Protein AF-A0AAV8WQ37-F1 (afdb_monomer)

Secondary structure (DSSP, 8-state):
---SSTTSS--TTSS-HHHHHHHHHHHHHHHHTTHHHHHHHHHHHHHHHHHHHHHHTTTTEEEEEEETTEEEEEESSHHHHHHHHHHHHHTT-------

Organism: NCBI:txid1586634

Mean predicted aligned error: 5.84 Å

Foldseek 3Di:
DDDPDPPPPDDPCNDPPVVVVVVVVVVVCCVVVVVVVVLQVVQVVVLVVLVVVCVVPVQFWADWDDGRVPIDIDGPDPVSVVVVQVVCVVVVHHDDDDD

Structure (mmCIF, N/CA/C/O backbone):
data_AF-A0AAV8WQ37-F1
#
_entry.id   AF-A0AAV8WQ37-F1
#
loop_
_atom_site.group_PDB
_atom_site.id
_atom_site.type_symbol
_atom_site.label_atom_id
_atom_site.label_alt_id
_atom_site.label_comp_id
_atom_site.label_asym_id
_atom_site.label_entity_id
_atom_site.label_seq_id
_atom_site.pdbx_PDB_ins_code
_atom_site.Cartn_x
_atom_site.Cartn_y
_atom_site.Cartn_z
_atom_site.occupancy
_atom_site.B_iso_or_equiv
_atom_site.auth_seq_id
_atom_site.auth_comp_id
_atom_site.auth_asym_id
_atom_site.auth_atom_id
_atom_site.pdbx_PDB_model_num
ATOM 1 N N . MET A 1 1 ? 29.287 9.525 -0.171 1.00 53.94 1 MET A N 1
ATOM 2 C CA . MET A 1 1 ? 30.099 8.501 0.527 1.00 53.94 1 MET A CA 1
ATOM 3 C C . MET A 1 1 ? 30.657 7.525 -0.499 1.00 53.94 1 MET A C 1
ATOM 5 O O . MET A 1 1 ? 29.919 6.672 -0.968 1.00 53.94 1 MET A O 1
ATOM 9 N N . LYS A 1 2 ? 31.925 7.672 -0.898 1.00 58.44 2 LYS A N 1
ATOM 10 C CA . LYS A 1 2 ? 32.619 6.680 -1.736 1.00 58.44 2 LYS A CA 1
ATOM 11 C C . LYS A 1 2 ? 33.404 5.771 -0.787 1.00 58.44 2 LYS A C 1
ATOM 13 O O . LYS A 1 2 ? 34.164 6.278 0.033 1.00 58.44 2 LYS A O 1
ATOM 18 N N . SER A 1 3 ? 33.150 4.463 -0.822 1.00 64.25 3 SER A N 1
ATOM 19 C CA . SER A 1 3 ? 33.893 3.486 -0.013 1.00 64.25 3 SER A CA 1
ATOM 20 C C . SER A 1 3 ? 35.382 3.561 -0.357 1.00 64.25 3 SER A C 1
ATOM 22 O O . SER A 1 3 ? 35.725 3.515 -1.535 1.00 64.25 3 SER A O 1
ATOM 24 N N . GLN A 1 4 ? 36.254 3.671 0.651 1.00 78.81 4 GLN A N 1
ATOM 25 C CA . GLN A 1 4 ? 37.714 3.680 0.466 1.00 78.81 4 GLN A CA 1
ATOM 26 C C . GLN A 1 4 ? 38.271 2.299 0.084 1.00 78.81 4 GLN A C 1
ATOM 28 O O . GLN A 1 4 ? 39.362 2.207 -0.467 1.00 78.81 4 GLN A O 1
ATOM 33 N N . GLN A 1 5 ? 37.518 1.229 0.350 1.00 79.94 5 GLN A N 1
ATOM 34 C CA . GLN A 1 5 ? 37.891 -0.136 -0.010 1.00 79.94 5 GLN A CA 1
ATOM 35 C C . GLN A 1 5 ? 37.135 -0.576 -1.274 1.00 79.94 5 GLN A C 1
ATOM 37 O O . GLN A 1 5 ? 35.897 -0.458 -1.299 1.00 79.94 5 GLN A O 1
ATOM 42 N N . PRO A 1 6 ? 37.841 -1.074 -2.310 1.00 77.62 6 PRO A N 1
ATOM 43 C CA . PRO A 1 6 ? 37.211 -1.614 -3.509 1.00 77.62 6 PRO A CA 1
ATOM 44 C C . PRO A 1 6 ? 36.387 -2.867 -3.165 1.00 77.62 6 PRO A C 1
ATOM 46 O O . PRO A 1 6 ? 36.673 -3.556 -2.190 1.00 77.62 6 PRO A O 1
ATOM 49 N N . TYR A 1 7 ? 35.337 -3.139 -3.945 1.00 77.69 7 TYR A N 1
ATOM 50 C CA . TYR A 1 7 ? 34.460 -4.320 -3.809 1.00 77.69 7 TYR A CA 1
ATOM 51 C C . TYR A 1 7 ? 33.658 -4.461 -2.502 1.00 77.69 7 TYR A C 1
ATOM 53 O O . TYR A 1 7 ? 33.046 -5.498 -2.269 1.00 77.69 7 TYR A O 1
ATOM 61 N N . ARG A 1 8 ? 33.565 -3.416 -1.668 1.00 81.56 8 ARG A N 1
ATOM 62 C CA . ARG A 1 8 ? 32.764 -3.462 -0.426 1.00 81.56 8 ARG A CA 1
ATOM 63 C C . ARG A 1 8 ? 31.261 -3.680 -0.657 1.00 81.56 8 ARG A C 1
ATOM 65 O O . ARG A 1 8 ? 30.570 -4.179 0.222 1.00 81.56 8 ARG A O 1
ATOM 72 N N . ILE A 1 9 ? 30.757 -3.285 -1.824 1.00 78.94 9 ILE A N 1
ATOM 73 C CA . ILE A 1 9 ? 29.379 -3.531 -2.260 1.00 78.94 9 ILE A CA 1
ATOM 74 C C . ILE A 1 9 ? 29.474 -4.322 -3.564 1.00 78.94 9 ILE A C 1
ATOM 76 O O . ILE A 1 9 ? 29.563 -3.742 -4.643 1.00 78.94 9 ILE A O 1
ATOM 80 N N . PHE A 1 10 ? 29.532 -5.645 -3.450 1.00 81.88 10 PHE A N 1
ATOM 81 C CA . PHE A 1 10 ? 29.628 -6.569 -4.576 1.00 81.88 10 PHE A CA 1
ATOM 82 C C . PHE A 1 10 ? 28.763 -7.799 -4.290 1.00 81.88 10 PHE A C 1
ATOM 84 O O . PHE A 1 10 ? 28.716 -8.281 -3.159 1.00 81.88 10 PHE A O 1
ATOM 91 N N . ASN A 1 11 ? 28.062 -8.301 -5.302 1.00 84.75 11 ASN A N 1
ATOM 92 C CA . ASN A 1 11 ? 27.369 -9.586 -5.252 1.00 84.75 11 ASN A CA 1
ATOM 93 C C . ASN A 1 11 ? 27.495 -10.277 -6.617 1.00 84.75 11 ASN A C 1
ATOM 95 O O . ASN A 1 11 ? 27.806 -9.618 -7.603 1.00 84.75 11 ASN A O 1
ATOM 99 N N . THR A 1 12 ? 27.243 -11.586 -6.674 1.00 84.38 12 THR A N 1
ATOM 100 C CA . THR A 1 12 ? 27.418 -12.421 -7.879 1.00 84.38 12 THR A CA 1
ATOM 101 C C . THR A 1 12 ? 26.677 -11.905 -9.111 1.00 84.38 12 THR A C 1
ATOM 103 O O . THR A 1 12 ? 27.148 -12.088 -10.226 1.00 84.38 12 THR A O 1
ATOM 106 N N . TRP A 1 13 ? 25.519 -11.276 -8.920 1.00 81.12 13 TRP A N 1
ATOM 107 C CA . TRP A 1 13 ? 24.618 -10.925 -10.015 1.00 81.12 13 TRP A CA 1
ATOM 108 C C . TRP A 1 13 ? 24.799 -9.492 -10.504 1.00 81.12 13 TRP A C 1
ATOM 110 O O . TRP A 1 13 ? 24.383 -9.198 -11.614 1.00 81.12 13 TRP A O 1
ATOM 120 N N . LEU A 1 14 ? 25.374 -8.603 -9.683 1.00 82.50 14 LEU A N 1
ATOM 121 C CA . LEU A 1 14 ? 25.564 -7.172 -9.966 1.00 82.50 14 LEU A CA 1
ATOM 122 C C . LEU A 1 14 ? 24.342 -6.475 -10.599 1.00 82.50 14 LEU A C 1
ATOM 124 O O . LEU A 1 14 ? 24.483 -5.505 -11.336 1.00 82.50 14 LEU A O 1
ATOM 128 N N . GLY A 1 15 ? 23.138 -6.947 -10.270 1.00 81.44 15 GLY A N 1
ATOM 129 C CA . GLY A 1 15 ? 21.927 -6.603 -11.009 1.00 81.44 15 GLY A CA 1
ATOM 130 C C . GLY A 1 15 ? 21.641 -7.637 -12.095 1.00 81.44 15 GLY A C 1
ATOM 131 O O . GLY A 1 15 ? 22.213 -7.615 -13.176 1.00 81.44 15 GLY A O 1
ATOM 132 N N . ASP A 1 16 ? 20.710 -8.534 -11.785 1.00 89.56 16 ASP A N 1
ATOM 133 C CA . ASP A 1 16 ? 20.183 -9.523 -12.723 1.00 89.56 16 ASP A CA 1
ATOM 134 C C . ASP A 1 16 ? 19.595 -8.821 -13.968 1.00 89.56 16 ASP A C 1
ATOM 136 O O . ASP A 1 16 ? 18.629 -8.058 -13.818 1.00 89.56 16 ASP A O 1
ATOM 140 N N . PRO A 1 17 ? 20.131 -9.074 -15.182 1.00 89.69 17 PRO A N 1
ATOM 141 C CA . PRO A 1 17 ? 19.680 -8.413 -16.404 1.00 89.69 17 PRO A CA 1
ATOM 142 C C . PRO A 1 17 ? 18.173 -8.541 -16.638 1.00 89.69 17 PRO A C 1
ATOM 144 O O . PRO A 1 17 ? 17.527 -7.566 -17.019 1.00 89.69 17 PRO A O 1
ATOM 147 N N . GLY A 1 18 ? 17.579 -9.703 -16.342 1.00 93.06 18 GLY A N 1
ATOM 148 C CA . GLY A 1 18 ? 16.146 -9.928 -16.546 1.00 93.06 18 GLY A CA 1
ATOM 149 C C . GLY A 1 18 ? 15.280 -9.035 -15.655 1.00 93.06 18 GLY A C 1
ATOM 150 O O . GLY A 1 18 ? 14.263 -8.497 -16.097 1.00 93.06 18 GLY A O 1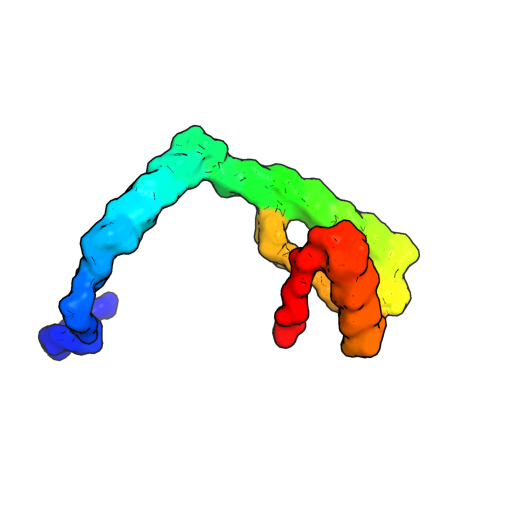
ATOM 151 N N . LYS A 1 19 ? 15.710 -8.802 -14.409 1.00 93.31 19 LYS A N 1
ATOM 152 C CA . LYS A 1 19 ? 15.012 -7.896 -13.480 1.00 93.31 19 LYS A CA 1
ATOM 153 C C . LYS A 1 19 ? 15.158 -6.436 -13.884 1.00 93.31 19 LYS A C 1
ATOM 155 O O . LYS A 1 19 ? 14.238 -5.660 -13.646 1.00 93.31 19 LYS A O 1
ATOM 160 N N . ILE A 1 20 ? 16.284 -6.069 -14.493 1.00 94.38 20 ILE A N 1
ATOM 161 C CA . ILE A 1 20 ? 16.509 -4.711 -14.998 1.00 94.38 20 ILE A CA 1
ATOM 162 C C . ILE A 1 20 ? 15.544 -4.414 -16.150 1.00 94.38 20 ILE A C 1
ATOM 164 O O . ILE A 1 20 ? 14.856 -3.397 -16.095 1.00 94.38 20 ILE A O 1
ATOM 168 N N . PHE A 1 21 ? 15.401 -5.326 -17.118 1.00 95.94 21 PHE A N 1
ATOM 169 C CA . PHE A 1 21 ? 14.420 -5.173 -18.202 1.00 95.94 21 PHE A CA 1
ATOM 170 C C . PHE A 1 21 ? 12.981 -5.066 -17.680 1.00 95.94 21 PHE A C 1
ATOM 172 O O . PHE A 1 21 ? 12.215 -4.211 -18.125 1.00 95.94 21 PHE A O 1
ATOM 179 N N . LEU A 1 22 ? 12.610 -5.895 -16.698 1.00 97.19 22 LEU A N 1
ATOM 180 C CA . LEU A 1 22 ? 11.283 -5.821 -16.080 1.00 97.19 22 LEU A CA 1
ATOM 181 C C . LEU A 1 22 ? 11.056 -4.479 -15.367 1.00 97.19 22 LEU A C 1
ATOM 183 O O . LEU A 1 22 ? 9.978 -3.896 -15.478 1.00 97.19 22 LEU A O 1
ATOM 187 N N . LEU A 1 23 ? 12.063 -3.985 -14.642 1.00 97.00 23 LEU A N 1
ATOM 188 C CA . LEU A 1 23 ? 11.998 -2.698 -13.955 1.00 97.00 23 LEU A CA 1
ATOM 189 C C . LEU A 1 23 ? 11.863 -1.537 -14.947 1.00 97.00 23 LEU A C 1
ATOM 191 O O . LEU A 1 23 ? 11.082 -0.622 -14.699 1.00 97.00 23 LEU A O 1
ATOM 195 N N . GLU A 1 24 ? 12.586 -1.576 -16.065 1.00 97.19 24 GLU A N 1
ATOM 196 C CA . GLU A 1 24 ? 12.481 -0.570 -17.122 1.00 97.19 24 GLU A CA 1
ATOM 197 C C . GLU A 1 24 ? 11.062 -0.521 -17.702 1.00 97.19 24 GLU A C 1
ATOM 199 O O . GLU A 1 24 ? 10.435 0.541 -17.710 1.00 97.19 24 GLU A O 1
ATOM 204 N N . ALA A 1 25 ? 10.509 -1.677 -18.083 1.00 97.81 25 ALA A N 1
ATOM 205 C CA . ALA A 1 25 ? 9.136 -1.773 -18.574 1.00 97.81 25 ALA A CA 1
ATOM 206 C C . ALA A 1 25 ? 8.118 -1.262 -17.538 1.00 97.81 25 ALA A C 1
ATOM 208 O O . ALA A 1 25 ? 7.212 -0.496 -17.873 1.00 97.81 25 ALA A O 1
ATOM 209 N N . PHE A 1 26 ? 8.296 -1.623 -16.264 1.00 97.94 26 PHE A N 1
ATOM 210 C CA . PHE A 1 26 ? 7.465 -1.129 -15.167 1.00 97.94 26 PHE A CA 1
ATOM 211 C C . PHE A 1 26 ? 7.526 0.400 -15.031 1.00 97.94 26 PHE A C 1
ATOM 213 O O . PHE A 1 26 ? 6.486 1.046 -14.905 1.00 97.94 26 PHE A O 1
ATOM 220 N N . ILE A 1 27 ? 8.725 0.993 -15.073 1.00 98.12 27 ILE A N 1
ATOM 221 C CA . ILE A 1 27 ? 8.912 2.447 -14.962 1.00 98.12 27 ILE A CA 1
ATOM 222 C C . ILE A 1 27 ? 8.255 3.176 -16.140 1.00 98.12 27 ILE A C 1
ATOM 224 O O . ILE A 1 27 ? 7.648 4.230 -15.926 1.00 98.12 27 ILE A O 1
ATOM 228 N N . ASN A 1 28 ? 8.347 2.629 -17.356 1.00 98.31 28 ASN A N 1
ATOM 229 C CA . ASN A 1 28 ? 7.717 3.212 -18.542 1.00 98.31 28 ASN A CA 1
ATOM 230 C C . ASN A 1 28 ? 6.195 3.259 -18.377 1.00 98.31 28 ASN A C 1
ATOM 232 O O . ASN A 1 28 ? 5.606 4.340 -18.433 1.00 98.31 28 ASN A O 1
ATOM 236 N N . VAL A 1 29 ? 5.577 2.129 -18.019 1.00 98.31 29 VAL A N 1
ATOM 237 C CA . VAL A 1 29 ? 4.130 2.049 -17.757 1.00 98.31 29 VAL A CA 1
ATOM 238 C C . VAL A 1 29 ? 3.707 2.988 -16.623 1.00 98.31 29 VAL A C 1
ATOM 240 O O . VAL A 1 29 ? 2.707 3.696 -16.744 1.00 98.31 29 VAL A O 1
ATOM 243 N N . LEU A 1 30 ? 4.479 3.040 -15.531 1.00 98.19 30 LEU A N 1
ATOM 244 C CA . LEU A 1 30 ? 4.197 3.908 -14.385 1.00 98.19 30 LE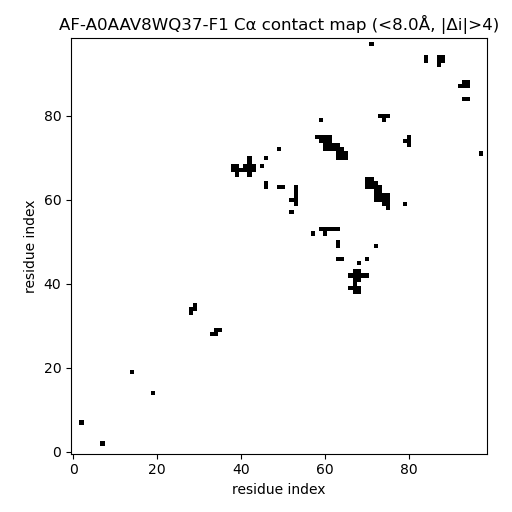U A CA 1
ATOM 245 C C . LEU A 1 30 ? 4.099 5.382 -14.791 1.00 98.19 30 LEU A C 1
ATOM 247 O O . LEU A 1 30 ? 3.202 6.086 -14.315 1.00 98.19 30 LEU A O 1
ATOM 251 N N . LYS A 1 31 ? 5.008 5.842 -15.658 1.00 97.75 31 LYS A N 1
ATOM 252 C CA . LYS A 1 31 ? 5.055 7.227 -16.143 1.00 97.75 31 LYS A CA 1
ATOM 253 C C . LYS A 1 31 ? 3.978 7.503 -17.188 1.00 97.75 31 LYS A C 1
ATOM 255 O O . LYS A 1 31 ? 3.237 8.471 -17.035 1.00 97.75 31 LYS A O 1
ATOM 260 N N . GLU A 1 32 ? 3.870 6.658 -18.211 1.00 98.31 32 GLU A N 1
ATOM 261 C CA . GLU A 1 32 ? 2.924 6.826 -19.323 1.00 98.31 32 GLU A CA 1
ATOM 262 C C . GLU A 1 32 ? 1.473 6.842 -18.840 1.00 98.31 32 GLU A C 1
ATOM 264 O O . GLU A 1 32 ? 0.694 7.716 -19.219 1.00 98.31 32 GLU A O 1
ATOM 269 N N . GLN A 1 33 ? 1.123 5.923 -17.937 1.00 98.06 33 GLN A N 1
ATOM 270 C CA . GLN A 1 33 ? -0.230 5.816 -17.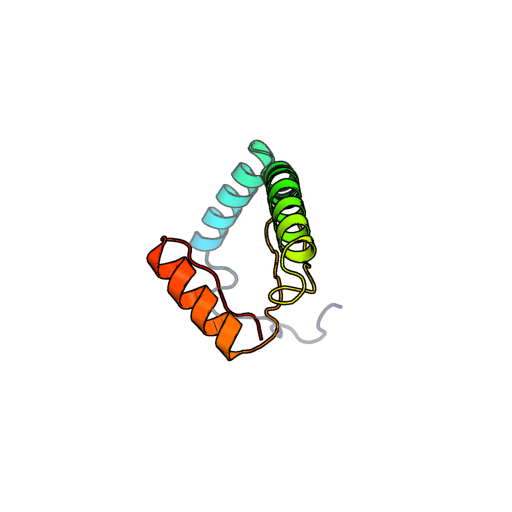390 1.00 98.06 33 GLN A CA 1
ATOM 271 C C . GLN A 1 33 ? -0.456 6.696 -16.154 1.00 98.06 33 GLN A C 1
ATOM 273 O O . GLN A 1 33 ? -1.536 6.655 -15.565 1.00 98.06 33 GLN A O 1
ATOM 278 N N . LYS A 1 34 ? 0.543 7.490 -15.740 1.00 97.25 34 LYS A N 1
ATOM 279 C CA . LYS A 1 34 ? 0.479 8.365 -14.557 1.00 97.25 34 LYS A CA 1
ATOM 280 C C . LYS A 1 34 ? -0.040 7.635 -13.313 1.00 97.25 34 LYS A C 1
ATOM 282 O O . LYS A 1 34 ? -0.901 8.133 -12.585 1.00 97.25 34 LYS A O 1
ATOM 287 N N . LEU A 1 35 ? 0.484 6.436 -13.050 1.00 98.00 35 LEU A N 1
ATOM 288 C CA . LEU A 1 35 ? -0.065 5.552 -12.015 1.00 98.00 35 LEU A CA 1
ATOM 289 C C . LEU A 1 35 ? 0.011 6.156 -10.605 1.00 98.00 35 LEU A C 1
ATOM 291 O O . LEU A 1 35 ? -0.840 5.858 -9.771 1.00 98.00 35 LEU A O 1
ATOM 295 N N . LEU A 1 36 ? 0.972 7.047 -10.336 1.00 97.00 36 LEU A N 1
ATOM 296 C CA . LEU A 1 36 ? 1.042 7.763 -9.057 1.00 97.00 36 LEU A CA 1
ATOM 297 C C . LEU A 1 36 ? -0.150 8.709 -8.844 1.00 97.00 36 LEU A C 1
ATOM 299 O O . LEU A 1 36 ? -0.689 8.762 -7.739 1.00 97.00 36 LEU A O 1
ATOM 303 N N . ASP A 1 37 ? -0.617 9.393 -9.891 1.00 97.62 37 ASP A N 1
ATOM 304 C CA . ASP A 1 37 ? -1.817 10.236 -9.808 1.00 97.62 37 ASP A CA 1
ATOM 305 C C . ASP A 1 37 ? -3.049 9.380 -9.518 1.00 97.62 37 ASP A C 1
ATOM 307 O O . ASP A 1 37 ? -3.903 9.755 -8.712 1.00 97.62 37 ASP A O 1
ATOM 311 N N . GLN A 1 38 ? -3.123 8.201 -10.140 1.00 97.56 38 GLN A N 1
ATOM 312 C CA . GLN A 1 38 ? -4.203 7.257 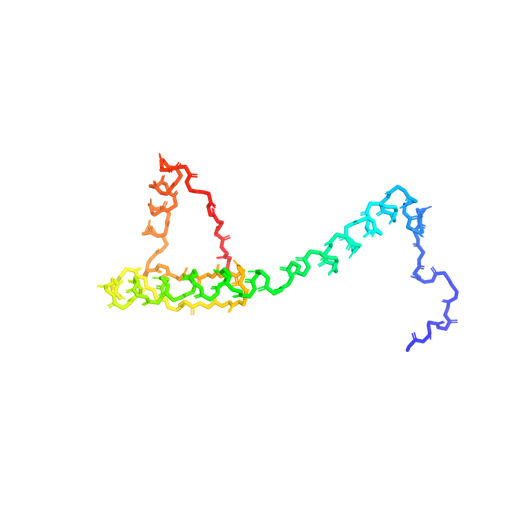-9.894 1.00 97.56 38 GLN A CA 1
ATOM 313 C C . GLN A 1 38 ? -4.184 6.741 -8.452 1.00 97.56 38 GLN A C 1
ATOM 315 O O . GLN A 1 38 ? -5.227 6.749 -7.801 1.00 97.56 38 GLN A O 1
ATOM 320 N N . VAL A 1 39 ? -3.011 6.371 -7.927 1.00 97.75 39 VAL A N 1
ATOM 321 C CA . VAL A 1 39 ? -2.828 5.955 -6.526 1.00 97.75 39 VAL A CA 1
ATOM 322 C C . VAL A 1 39 ? -3.274 7.050 -5.559 1.00 97.75 39 VAL A C 1
ATOM 324 O O . VAL A 1 39 ? -3.929 6.746 -4.561 1.00 97.75 39 VAL A O 1
ATOM 327 N N . ASN A 1 40 ? -2.968 8.316 -5.851 1.00 97.12 40 ASN A N 1
ATOM 328 C CA . ASN A 1 40 ? -3.409 9.440 -5.028 1.00 97.12 40 ASN A CA 1
ATOM 329 C C . ASN A 1 40 ? -4.937 9.585 -5.049 1.00 97.12 40 ASN A C 1
ATOM 331 O O . ASN A 1 40 ? -5.555 9.624 -3.987 1.00 97.12 40 ASN A O 1
ATOM 335 N N . LYS A 1 41 ? -5.557 9.565 -6.235 1.00 97.50 41 LYS A N 1
ATOM 336 C CA . LYS A 1 41 ? -7.017 9.685 -6.394 1.00 97.50 41 LYS A CA 1
ATOM 337 C C . LYS A 1 41 ? -7.781 8.536 -5.732 1.00 97.50 41 LYS A C 1
ATOM 339 O O . LYS A 1 41 ? -8.757 8.764 -5.018 1.00 97.50 41 LYS A O 1
ATOM 344 N N . SER A 1 42 ? -7.368 7.290 -5.966 1.00 97.62 42 SER A N 1
ATOM 345 C CA . SER A 1 42 ? -8.016 6.124 -5.351 1.00 97.62 42 SER A CA 1
ATOM 346 C C . SER A 1 42 ? -7.744 6.057 -3.850 1.00 97.62 42 SER A C 1
ATOM 348 O O . SER A 1 42 ? -8.631 5.703 -3.077 1.00 97.62 42 SER A O 1
ATOM 350 N N . GLY A 1 43 ? -6.528 6.423 -3.439 1.00 97.75 43 GLY A N 1
ATOM 351 C CA . GLY A 1 43 ? -6.119 6.484 -2.044 1.00 97.75 43 GLY A CA 1
ATOM 352 C C . GLY A 1 4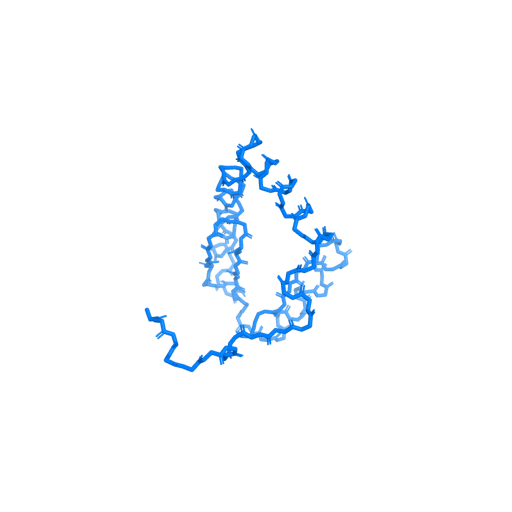3 ? -6.934 7.485 -1.237 1.00 97.75 43 GLY A C 1
ATOM 353 O O . GLY A 1 43 ? -7.383 7.160 -0.145 1.00 97.75 43 GLY A O 1
ATOM 354 N N . GLU A 1 44 ? -7.196 8.669 -1.790 1.00 97.81 44 GLU A N 1
ATOM 355 C CA . GLU A 1 44 ? -8.047 9.680 -1.159 1.00 97.81 44 GLU A CA 1
ATOM 356 C C . GLU A 1 44 ? -9.471 9.162 -0.931 1.00 97.81 44 GLU A C 1
ATOM 358 O O . GLU A 1 44 ? -9.979 9.241 0.186 1.00 97.81 44 GLU A O 1
ATOM 363 N N . LYS A 1 45 ? -10.091 8.545 -1.948 1.00 97.81 45 LYS A N 1
ATOM 364 C CA . LYS A 1 45 ? -11.424 7.934 -1.804 1.00 97.81 45 LYS A CA 1
ATOM 365 C C . LYS A 1 45 ? -11.448 6.856 -0.723 1.00 97.81 45 LYS A C 1
ATOM 367 O O . LYS A 1 45 ? -12.342 6.856 0.121 1.00 97.81 45 LYS A O 1
ATOM 372 N N . LEU A 1 46 ? -10.461 5.958 -0.732 1.00 97.12 46 LEU A N 1
ATOM 373 C CA . LEU A 1 46 ? -10.356 4.892 0.262 1.00 97.12 46 LEU A CA 1
ATOM 374 C C . LEU A 1 46 ? -10.162 5.464 1.672 1.00 97.12 46 LEU A C 1
ATOM 376 O O . LEU A 1 46 ? -10.840 5.042 2.604 1.00 97.12 46 LEU A O 1
ATOM 380 N N . LYS A 1 47 ? -9.280 6.457 1.825 1.00 97.31 47 LYS A N 1
ATOM 381 C CA . LYS A 1 47 ? -8.990 7.098 3.111 1.00 97.31 47 LYS A CA 1
ATOM 382 C C . LYS A 1 47 ? -10.207 7.826 3.673 1.00 97.31 47 LYS A C 1
ATOM 384 O O . LYS A 1 47 ? -10.493 7.682 4.856 1.00 97.31 47 LYS A O 1
ATOM 389 N N . SER A 1 48 ? -10.946 8.549 2.836 1.00 97.50 48 SER A N 1
ATOM 390 C CA . SER A 1 48 ? -12.192 9.211 3.236 1.00 97.50 48 SER A CA 1
ATOM 391 C C . SER A 1 48 ? -13.253 8.206 3.684 1.00 97.50 48 SER A C 1
ATOM 393 O O . SER A 1 48 ? -13.914 8.431 4.694 1.00 97.50 48 SER A O 1
ATOM 395 N N . GLY A 1 49 ? -13.370 7.066 2.994 1.00 97.25 49 GLY A N 1
ATOM 396 C CA . GLY A 1 49 ? -14.250 5.974 3.414 1.00 97.25 49 GLY A CA 1
ATOM 397 C C . GLY A 1 49 ? -13.851 5.376 4.767 1.00 97.25 49 GLY A C 1
ATOM 398 O O . GLY A 1 49 ? -14.703 5.192 5.631 1.00 97.25 49 GLY A O 1
ATOM 399 N N . LEU A 1 50 ? -12.554 5.140 4.992 1.00 96.38 50 LEU A N 1
ATOM 400 C CA . LEU A 1 50 ? -12.051 4.659 6.284 1.00 96.38 50 LEU A CA 1
ATOM 401 C C . LEU A 1 50 ? -12.302 5.666 7.414 1.00 96.38 50 LEU A C 1
ATOM 403 O O . LEU A 1 50 ? -12.721 5.258 8.491 1.00 96.38 50 LEU A O 1
ATOM 407 N N . PHE A 1 51 ? -12.133 6.968 7.167 1.00 97.19 51 PHE A N 1
ATOM 408 C CA . PHE A 1 51 ? -12.471 7.998 8.155 1.00 97.19 51 PHE A CA 1
ATOM 409 C C . PHE A 1 51 ? -13.967 8.058 8.469 1.00 97.19 51 PHE A C 1
ATOM 411 O O . PHE A 1 51 ? -14.336 8.282 9.621 1.00 97.19 51 PHE A O 1
ATOM 418 N N . ALA A 1 52 ? -14.834 7.856 7.475 1.00 97.50 52 ALA A N 1
ATOM 419 C CA . ALA A 1 52 ? -16.273 7.777 7.710 1.00 97.50 52 ALA A CA 1
ATOM 420 C C . ALA A 1 52 ? -16.619 6.581 8.614 1.00 97.50 52 ALA A C 1
ATOM 422 O O . ALA A 1 52 ? -17.336 6.754 9.597 1.00 97.50 52 ALA A O 1
ATOM 423 N N . LEU A 1 53 ? -16.031 5.409 8.343 1.00 95.69 53 LEU A N 1
ATOM 424 C CA . LEU A 1 53 ? -16.197 4.212 9.175 1.00 95.69 53 LEU A CA 1
ATOM 425 C C . LEU A 1 53 ? -15.636 4.398 10.588 1.00 95.69 53 LEU A C 1
ATOM 427 O O . LEU A 1 53 ? -16.267 3.980 11.551 1.00 95.69 53 LEU A O 1
ATOM 431 N N . GLU A 1 54 ? -14.478 5.041 10.730 1.00 95.50 54 GLU A N 1
ATOM 432 C CA . GLU A 1 54 ? -13.902 5.378 12.036 1.00 95.50 54 GLU A CA 1
ATOM 433 C C . GLU A 1 54 ? -14.811 6.326 12.828 1.00 95.50 54 GLU A C 1
ATOM 435 O O . GLU A 1 54 ? -14.979 6.159 14.032 1.00 95.50 54 GLU A O 1
ATOM 440 N N . LYS A 1 55 ? -15.439 7.304 12.166 1.00 95.88 55 LYS A N 1
ATOM 441 C CA . LYS A 1 55 ? -16.370 8.232 12.818 1.00 95.88 55 LYS A CA 1
ATOM 442 C C . LYS A 1 55 ? -17.660 7.538 13.262 1.00 95.88 55 LYS A C 1
ATOM 444 O O . LYS A 1 55 ? -18.164 7.838 14.341 1.00 95.88 55 LYS A O 1
ATOM 449 N N . GLU A 1 56 ? -18.196 6.650 12.430 1.00 97.25 56 GLU A N 1
ATOM 450 C CA . GLU A 1 56 ? -19.437 5.916 12.701 1.00 97.25 56 GLU A CA 1
ATOM 451 C C . GLU A 1 56 ? -19.242 4.822 13.764 1.00 97.25 56 GLU A C 1
ATOM 453 O O . GLU A 1 56 ? -20.078 4.664 14.649 1.00 97.25 56 GLU A O 1
ATOM 458 N N . TYR A 1 57 ? -18.105 4.122 13.726 1.00 95.69 57 TYR A N 1
ATOM 459 C CA . TYR A 1 57 ? -17.779 2.985 14.591 1.00 95.69 57 TYR A CA 1
ATOM 460 C C . TYR A 1 57 ? -16.511 3.240 15.418 1.00 95.69 57 TYR A C 1
ATOM 462 O O . TYR A 1 57 ? -15.609 2.400 15.474 1.00 95.69 57 TYR A O 1
ATOM 470 N N . SER A 1 58 ? -16.437 4.395 16.082 1.00 93.19 58 SER A N 1
ATOM 471 C CA . SER A 1 58 ? -15.255 4.840 16.847 1.00 93.19 58 SER A CA 1
ATOM 472 C C . SER A 1 58 ? -14.889 3.937 18.032 1.00 93.19 58 SER A C 1
ATOM 474 O O . SER A 1 58 ? -13.750 3.917 18.498 1.00 93.19 58 SER A O 1
ATOM 476 N N . ASN A 1 59 ? -15.849 3.145 18.507 1.00 94.25 59 ASN A N 1
ATOM 477 C CA . ASN A 1 59 ? -15.663 2.104 19.513 1.00 94.25 59 ASN A CA 1
ATOM 478 C C . ASN A 1 59 ? -15.000 0.828 18.960 1.00 94.25 59 ASN A C 1
ATOM 480 O O . ASN A 1 59 ? -14.464 0.041 19.738 1.00 94.25 59 ASN A O 1
ATOM 484 N N . LEU A 1 60 ? -15.047 0.603 17.644 1.00 94.88 60 LEU A N 1
ATOM 485 C CA . LEU A 1 60 ? -14.492 -0.579 16.982 1.00 94.88 60 LEU A CA 1
ATOM 486 C C . LEU A 1 60 ? -13.192 -0.267 16.245 1.00 94.88 60 LEU A C 1
ATOM 488 O O . LEU A 1 60 ? -12.257 -1.068 16.306 1.00 94.88 60 LEU A O 1
ATOM 492 N N . LEU A 1 61 ? -13.134 0.874 15.557 1.00 95.12 61 LEU A N 1
ATOM 493 C CA . LEU A 1 61 ? -12.028 1.290 14.700 1.00 95.12 61 LEU A CA 1
ATOM 494 C C . LEU A 1 61 ? -11.496 2.662 15.115 1.00 95.12 61 LEU A C 1
ATOM 496 O O . LEU A 1 61 ? -12.262 3.545 15.484 1.00 95.12 61 LEU A O 1
ATOM 500 N N . ASN A 1 62 ? -10.180 2.848 15.029 1.00 94.25 62 ASN A N 1
ATOM 501 C CA . ASN A 1 62 ? -9.531 4.137 15.262 1.00 94.25 62 ASN A CA 1
ATOM 502 C C . ASN A 1 62 ? -8.196 4.267 14.508 1.00 94.25 62 ASN A C 1
ATOM 504 O O . ASN A 1 62 ? -7.647 3.292 13.991 1.00 94.25 62 ASN A O 1
ATOM 508 N N . SER A 1 63 ? -7.625 5.471 14.515 1.00 94.56 63 SER A N 1
ATOM 509 C CA . SER A 1 63 ? -6.268 5.766 14.042 1.00 94.56 63 SER A CA 1
ATOM 510 C C . SER A 1 63 ? -6.040 5.452 12.557 1.00 94.56 63 SER A C 1
ATOM 512 O O . SER A 1 63 ? -5.017 4.850 12.191 1.00 94.56 63 SER A O 1
ATOM 514 N N . THR A 1 64 ? -6.967 5.867 11.685 1.00 95.50 64 THR A N 1
ATOM 515 C CA . THR A 1 64 ? -6.787 5.745 10.230 1.00 95.50 64 THR A CA 1
ATOM 516 C C . THR A 1 64 ? -5.568 6.546 9.766 1.00 95.50 64 THR A C 1
ATOM 518 O O . THR A 1 64 ? -5.478 7.764 9.942 1.00 95.50 64 THR A O 1
ATOM 521 N N . ARG A 1 65 ? -4.602 5.869 9.136 1.00 95.06 65 ARG A N 1
ATOM 522 C CA . ARG A 1 65 ? -3.322 6.461 8.712 1.00 95.06 65 ARG A CA 1
ATOM 523 C C . ARG A 1 65 ? -2.812 5.874 7.401 1.00 95.06 65 ARG A C 1
ATOM 525 O O . ARG A 1 65 ? -3.268 4.829 6.952 1.00 95.06 65 ARG A O 1
ATOM 532 N N . GLY A 1 66 ? -1.827 6.548 6.810 1.00 94.75 66 GLY A N 1
ATOM 533 C CA . GLY A 1 66 ? -1.147 6.112 5.589 1.00 94.75 66 GLY A CA 1
ATOM 534 C C . GLY A 1 66 ? -1.207 7.132 4.450 1.00 94.75 66 GLY A C 1
ATOM 535 O O . GLY A 1 66 ? -1.696 8.260 4.623 1.00 94.75 66 GLY A O 1
ATOM 536 N N . ARG A 1 67 ? -0.659 6.737 3.295 1.00 95.00 67 ARG A N 1
ATO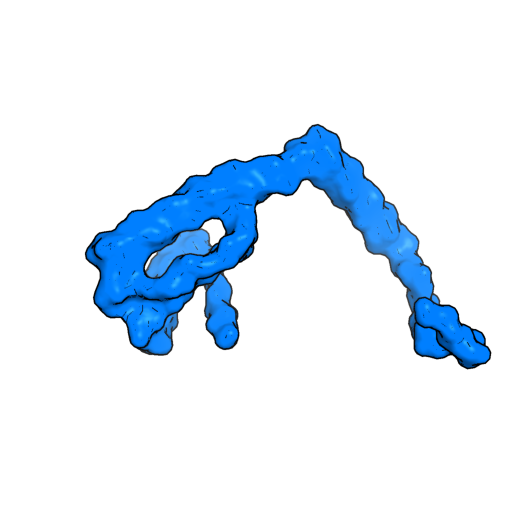M 537 C CA . ARG A 1 67 ? -0.488 7.578 2.098 1.00 95.00 67 ARG A CA 1
ATOM 538 C C . ARG A 1 67 ? -0.843 6.800 0.834 1.00 95.00 67 ARG A C 1
ATOM 540 O O . ARG A 1 67 ? -0.483 5.631 0.705 1.00 95.00 67 ARG A O 1
ATOM 547 N N . GLY A 1 68 ? -1.510 7.467 -0.108 1.00 95.62 68 GLY A N 1
ATOM 548 C CA . GLY A 1 68 ? -2.020 6.818 -1.314 1.00 95.62 68 GLY A CA 1
ATOM 549 C C . GLY A 1 68 ? -2.931 5.647 -0.949 1.00 95.62 68 GLY A C 1
ATOM 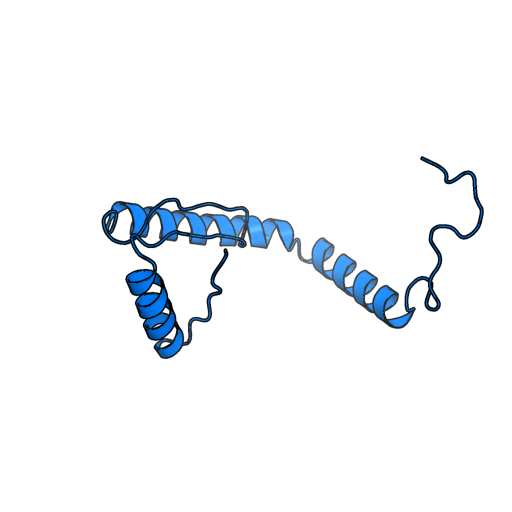550 O O . GLY A 1 68 ? -3.780 5.765 -0.069 1.00 95.62 68 GLY A O 1
ATOM 551 N N . THR A 1 69 ? -2.724 4.504 -1.593 1.00 95.88 69 THR A N 1
ATOM 552 C CA . THR A 1 69 ? -3.459 3.260 -1.317 1.00 95.88 69 THR A CA 1
ATOM 553 C C . THR A 1 69 ? -2.871 2.439 -0.169 1.00 95.88 69 THR A C 1
ATOM 555 O O . THR A 1 69 ? -3.478 1.456 0.250 1.00 95.88 69 THR A O 1
ATOM 558 N N . PHE A 1 70 ? -1.713 2.828 0.371 1.00 96.00 70 PHE A N 1
ATOM 559 C CA . PHE A 1 70 ? -1.094 2.153 1.507 1.00 96.00 70 PHE A CA 1
ATOM 560 C C . PHE A 1 70 ? -1.639 2.739 2.812 1.00 96.00 70 PHE A C 1
ATOM 562 O O . PHE A 1 70 ? -1.077 3.682 3.382 1.00 96.00 70 PHE A O 1
ATOM 569 N N . LEU A 1 71 ? -2.787 2.211 3.240 1.00 95.94 71 LEU A N 1
ATOM 570 C CA . LEU A 1 71 ? -3.553 2.687 4.389 1.00 95.94 71 LEU A CA 1
ATOM 571 C C . LEU A 1 71 ? -3.717 1.596 5.448 1.00 95.94 71 LEU A C 1
ATOM 573 O O . LEU A 1 71 ? -3.729 0.405 5.142 1.00 95.94 71 LEU A O 1
ATOM 577 N N . ALA A 1 72 ? -3.869 2.026 6.697 1.00 95.56 72 ALA A N 1
ATOM 578 C CA . ALA A 1 72 ? -4.088 1.164 7.849 1.00 95.56 72 ALA A CA 1
ATOM 579 C C . ALA A 1 72 ? -5.078 1.807 8.826 1.00 95.56 72 ALA A C 1
ATOM 581 O O . ALA A 1 72 ? -5.125 3.031 8.958 1.00 95.56 72 ALA A O 1
ATOM 582 N N . VAL A 1 73 ? -5.818 0.965 9.544 1.00 95.12 73 VAL A N 1
ATOM 583 C CA . VAL A 1 73 ? -6.719 1.336 10.640 1.00 95.12 73 VAL A CA 1
ATOM 584 C C . VAL A 1 73 ? -6.493 0.364 11.796 1.00 95.12 73 VAL A C 1
ATOM 586 O O . VAL A 1 73 ? -6.163 -0.804 11.573 1.00 95.12 73 VAL A O 1
ATOM 589 N N . ASN A 1 74 ? -6.625 0.841 13.027 1.00 94.75 74 ASN A N 1
ATOM 590 C CA . ASN A 1 74 ? -6.541 0.000 14.211 1.00 94.75 74 ASN A CA 1
ATOM 591 C C . ASN A 1 74 ? -7.941 -0.472 14.602 1.00 94.75 74 ASN A C 1
ATOM 593 O O . ASN A 1 74 ? -8.898 0.293 14.524 1.00 94.75 74 ASN A O 1
ATOM 597 N N . ALA A 1 75 ? -8.046 -1.711 15.075 1.00 94.62 75 ALA A N 1
ATOM 598 C CA . ALA A 1 75 ? -9.219 -2.155 15.815 1.00 94.62 75 ALA A CA 1
ATOM 599 C C . ALA A 1 75 ? -9.006 -1.914 17.315 1.00 94.62 75 ALA A C 1
ATOM 601 O O . ALA A 1 75 ? -7.866 -1.921 17.786 1.00 94.62 75 ALA A O 1
ATOM 602 N N . ALA A 1 76 ? -10.089 -1.759 18.073 1.00 94.25 76 ALA A N 1
ATOM 603 C CA . ALA A 1 76 ? -10.031 -1.533 19.517 1.00 94.25 76 ALA A CA 1
ATOM 604 C C . ALA A 1 76 ? -9.319 -2.662 20.290 1.00 94.25 76 ALA A C 1
ATOM 606 O O . ALA A 1 76 ? -8.678 -2.406 21.306 1.00 94.25 76 ALA A O 1
ATOM 607 N N . THR A 1 77 ? -9.400 -3.908 19.808 1.00 94.50 77 THR A N 1
ATOM 608 C CA . THR A 1 77 ? -8.719 -5.065 20.409 1.00 94.50 77 THR A CA 1
ATOM 609 C C . THR A 1 77 ? -8.122 -5.988 19.347 1.00 94.50 77 THR A C 1
ATOM 611 O O . THR A 1 77 ? -8.545 -6.005 18.188 1.00 94.50 77 THR A O 1
ATOM 614 N N . SER A 1 78 ? -7.143 -6.803 19.748 1.00 93.38 78 SER A N 1
ATOM 615 C CA . SER A 1 78 ? -6.561 -7.850 18.898 1.00 93.38 78 SER A CA 1
ATOM 616 C C . SER A 1 78 ? -7.593 -8.896 18.472 1.00 93.38 78 SER A C 1
ATOM 618 O O . SER A 1 78 ? -7.603 -9.282 17.307 1.00 93.38 78 SER A O 1
ATOM 620 N N . ALA A 1 79 ? -8.483 -9.302 19.381 1.00 95.38 79 ALA A N 1
ATOM 621 C CA . ALA A 1 79 ? -9.554 -10.253 19.091 1.00 95.38 79 ALA A CA 1
ATOM 622 C C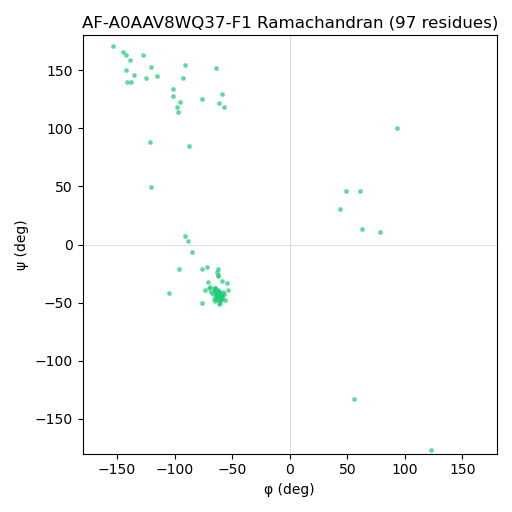 . ALA A 1 79 ? -10.536 -9.702 18.045 1.00 95.38 79 ALA A C 1
ATOM 624 O O . ALA A 1 79 ? -10.868 -10.400 17.090 1.00 95.38 79 ALA A O 1
ATOM 625 N N . LEU A 1 80 ? -10.934 -8.430 18.175 1.00 94.75 80 LEU A N 1
ATOM 626 C CA . LEU A 1 80 ? -11.796 -7.764 17.196 1.00 94.75 80 LEU A CA 1
ATOM 627 C C . LEU A 1 80 ? -11.119 -7.660 15.826 1.00 94.75 80 LEU A C 1
ATOM 629 O O . LEU A 1 80 ? -11.749 -7.932 14.810 1.00 94.75 80 LEU A O 1
ATOM 633 N N . ARG A 1 81 ? -9.830 -7.299 15.785 1.00 94.81 81 ARG A N 1
ATOM 634 C CA . ARG A 1 81 ? -9.056 -7.293 14.535 1.00 94.81 81 ARG A CA 1
ATOM 635 C C . ARG A 1 81 ? -9.095 -8.666 13.866 1.00 94.81 81 ARG A C 1
ATOM 637 O O . ARG A 1 81 ? -9.325 -8.739 12.664 1.00 94.81 81 ARG A O 1
ATOM 644 N N . ASP A 1 82 ? -8.845 -9.733 14.618 1.00 94.56 82 ASP A N 1
ATOM 645 C CA . ASP A 1 82 ? -8.748 -11.082 14.058 1.00 94.56 82 ASP A CA 1
ATOM 646 C C . ASP A 1 82 ? -10.120 -11.594 13.568 1.00 94.56 82 ASP A C 1
ATOM 648 O O . ASP A 1 82 ? -10.197 -12.190 12.492 1.00 94.56 82 ASP A O 1
ATOM 652 N N . ASP A 1 83 ? -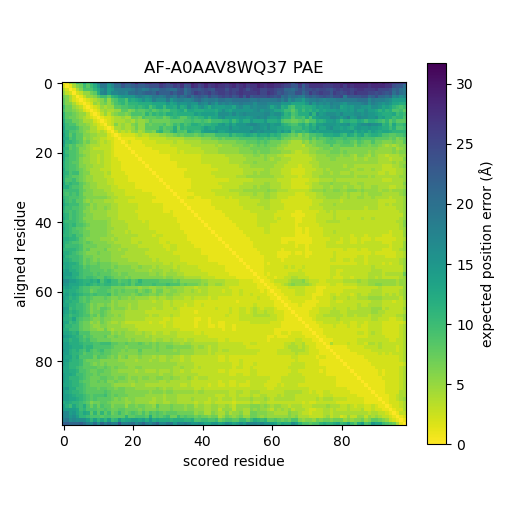11.212 -11.265 14.271 1.00 95.19 83 ASP A N 1
ATOM 653 C CA . ASP A 1 83 ? -12.588 -11.508 13.805 1.00 95.19 83 ASP A CA 1
ATOM 654 C C . ASP A 1 83 ? -12.910 -10.719 12.522 1.00 95.19 83 ASP A C 1
ATOM 656 O O . ASP A 1 83 ? -13.401 -11.293 11.545 1.00 95.19 83 ASP A O 1
ATOM 660 N N . LEU A 1 84 ? -12.554 -9.429 12.464 1.00 94.06 84 LEU A N 1
ATOM 661 C CA . LEU A 1 84 ? -12.717 -8.600 11.265 1.00 94.06 84 LEU A CA 1
ATOM 662 C C . LEU A 1 84 ? -11.957 -9.181 10.068 1.00 94.06 84 LEU A C 1
ATOM 664 O O . LEU A 1 84 ? -12.525 -9.283 8.983 1.00 94.06 84 LEU A O 1
ATOM 668 N N . LEU A 1 85 ? -10.704 -9.608 10.253 1.00 94.25 85 LEU A N 1
ATOM 669 C CA . LEU A 1 85 ? -9.917 -10.262 9.201 1.00 94.25 85 LEU A CA 1
ATOM 670 C C . LEU A 1 85 ? -10.605 -11.537 8.695 1.00 94.25 85 LEU A C 1
ATOM 672 O O . LEU A 1 85 ? -10.686 -11.755 7.484 1.00 94.25 85 LEU A O 1
ATOM 676 N N . GLY A 1 86 ? -11.143 -12.355 9.603 1.00 95.50 86 GLY A N 1
ATOM 677 C CA . GLY A 1 86 ? -11.900 -13.557 9.253 1.00 95.50 86 GLY A CA 1
ATOM 678 C C . GLY A 1 86 ? -13.144 -13.245 8.417 1.00 95.50 86 GLY A C 1
ATOM 679 O O . GLY A 1 86 ? -13.352 -13.849 7.362 1.00 95.50 86 GLY A O 1
ATOM 680 N N . ARG A 1 87 ? -13.943 -12.260 8.843 1.00 96.19 87 ARG A N 1
ATOM 681 C CA . ARG A 1 87 ? -15.167 -11.840 8.140 1.00 96.19 87 ARG A CA 1
ATOM 682 C C . ARG A 1 87 ? -14.877 -11.204 6.785 1.00 96.19 87 ARG A C 1
ATOM 684 O O . ARG A 1 87 ? -15.551 -11.522 5.808 1.00 96.19 87 ARG A O 1
ATOM 691 N N . LEU A 1 88 ? -13.865 -10.340 6.703 1.00 95.88 88 LEU A N 1
ATOM 692 C CA . LEU A 1 88 ? -13.438 -9.720 5.446 1.00 95.88 88 LEU A CA 1
ATOM 693 C C . LEU A 1 88 ? -12.989 -10.782 4.441 1.00 95.88 88 LEU A C 1
ATOM 695 O O . LEU A 1 88 ? -13.430 -10.759 3.291 1.00 95.88 88 LEU A O 1
ATOM 699 N N . LYS A 1 89 ? -12.221 -11.780 4.891 1.00 96.06 89 LYS A N 1
ATOM 700 C CA . LYS A 1 89 ? -11.793 -12.897 4.044 1.00 96.06 89 LYS A CA 1
ATOM 701 C C . LYS A 1 89 ? -12.976 -13.697 3.496 1.00 96.06 89 LYS A C 1
ATOM 703 O O . LYS A 1 89 ? -12.979 -14.026 2.313 1.00 96.06 89 LYS A O 1
ATOM 708 N N . GLN A 1 90 ? -14.003 -13.962 4.307 1.00 97.19 90 GLN A N 1
ATOM 709 C CA . GLN A 1 90 ? -15.236 -14.627 3.849 1.00 97.19 90 GLN A CA 1
ATOM 710 C C . GLN A 1 90 ? -16.002 -13.809 2.796 1.00 97.19 90 GLN A C 1
ATOM 712 O O . GLN A 1 90 ? -16.744 -14.371 1.996 1.00 97.19 90 GLN A O 1
ATOM 717 N N . LYS A 1 91 ? -15.807 -12.487 2.772 1.00 97.00 91 LYS A N 1
ATOM 718 C CA . LYS A 1 91 ? -16.358 -11.574 1.761 1.00 97.00 91 LYS A CA 1
ATOM 719 C C . LYS A 1 91 ? -15.421 -11.361 0.562 1.00 97.00 91 LYS A C 1
ATOM 721 O O . LYS A 1 91 ? -15.707 -10.514 -0.276 1.00 97.00 91 LYS A O 1
ATOM 726 N N . GLY A 1 92 ? -14.317 -12.108 0.468 1.00 96.44 92 GLY A N 1
ATOM 727 C CA . GLY A 1 92 ? -13.335 -11.996 -0.616 1.00 96.44 92 GLY A CA 1
ATOM 728 C C . GLY A 1 92 ? -12.370 -10.814 -0.477 1.00 96.44 92 GLY A C 1
ATOM 729 O O . GLY A 1 92 ? -11.627 -10.516 -1.409 1.00 96.44 92 GLY A O 1
ATOM 730 N N . ILE A 1 93 ? -12.357 -10.140 0.675 1.00 95.88 93 ILE A N 1
ATOM 731 C CA . ILE A 1 93 ? -11.486 -8.995 0.943 1.00 95.88 93 ILE A CA 1
ATOM 732 C C . ILE A 1 93 ? -10.260 -9.490 1.712 1.00 95.88 93 ILE A C 1
ATOM 734 O O . ILE A 1 93 ? -10.362 -9.925 2.858 1.00 95.88 93 ILE A O 1
ATOM 738 N N . SER A 1 94 ? -9.087 -9.411 1.081 1.00 92.25 94 SER A N 1
ATOM 739 C CA . SER A 1 94 ? -7.816 -9.785 1.705 1.00 92.25 94 SER A CA 1
ATOM 740 C C . SER A 1 94 ? -7.092 -8.549 2.228 1.00 92.25 94 SER A C 1
ATOM 742 O O . SER A 1 94 ? -6.716 -7.668 1.457 1.00 92.25 94 SER A O 1
ATOM 744 N N . THR A 1 95 ? -6.864 -8.499 3.536 1.00 91.94 95 THR A N 1
ATOM 745 C CA . THR A 1 95 ? -6.075 -7.461 4.207 1.00 91.94 95 THR A CA 1
ATOM 746 C C . THR A 1 95 ? -4.991 -8.102 5.068 1.00 91.94 95 THR A C 1
ATOM 748 O O . THR A 1 95 ? -5.029 -9.299 5.357 1.00 91.94 95 THR A O 1
ATOM 751 N N . TYR A 1 96 ? -3.990 -7.311 5.452 1.00 89.44 96 TYR A N 1
ATOM 752 C CA . TYR A 1 96 ? -2.837 -7.792 6.207 1.00 89.44 96 TYR A CA 1
ATOM 753 C C . TYR A 1 96 ? -2.796 -7.171 7.597 1.00 89.44 96 TYR A C 1
ATOM 755 O O . TYR A 1 96 ? -3.128 -6.001 7.789 1.00 89.44 96 TYR A O 1
ATOM 763 N N . ARG A 1 97 ? -2.339 -7.962 8.569 1.00 85.75 97 ARG A N 1
ATOM 764 C CA . ARG A 1 97 ? -2.006 -7.468 9.902 1.00 85.75 97 ARG A CA 1
ATOM 765 C C . ARG A 1 97 ? -0.662 -6.747 9.841 1.00 85.75 97 ARG A C 1
ATOM 767 O O . ARG A 1 97 ? 0.331 -7.332 9.419 1.00 85.75 97 ARG A O 1
ATOM 774 N N . ILE A 1 98 ? -0.641 -5.503 10.301 1.00 75.69 98 ILE A N 1
ATOM 775 C CA . ILE A 1 98 ? 0.581 -4.720 10.496 1.00 75.69 98 ILE A CA 1
ATOM 776 C C . ILE A 1 98 ? 0.895 -4.749 11.996 1.00 75.69 98 ILE A C 1
ATOM 778 O O . ILE A 1 98 ? -0.028 -4.651 12.811 1.00 75.69 98 ILE A O 1
ATOM 782 N N . VAL A 1 99 ? 2.163 -4.996 12.332 1.00 59.12 99 VAL A N 1
ATOM 783 C CA . VAL A 1 99 ? 2.659 -5.108 13.715 1.00 59.12 99 VAL A CA 1
ATOM 784 C C . VAL A 1 99 ? 2.759 -3.731 14.356 1.00 59.12 99 VAL A C 1
ATOM 786 O O . VAL A 1 99 ? 3.180 -2.791 13.644 1.00 59.12 99 VAL A O 1
#

pLDDT: mean 92.2, std 8.85, range [53.94, 98.31]

InterPro domains:
  IPR005814 Aminotransferase class-III [PF00202] (11-95)
  IPR015421 Pyridoxal phosphate-dependent transferase, major domain [G3DSA:3.40.640.10] (2-40)
  IPR015422 Pyridoxal phosphate-dependent transferase, small domain [G3DSA:3.90.1150.10] (41-94)
  IPR015424 Pyridoxal phosphate-dependent transferase [SSF53383] (3-82)

Sequence (99 aa):
MKSQQPYRIFNTWLGDPGKIFLLEAFINVLKEQKLLDQVNKSGEKLKSGLFALEKEYSNLLNSTRGRGTFLAVNAATSALRDDLLGRLKQKGISTYRIV

Nearest PDB structures (foldseek):
  4y0i-assembly1_B  TM=9.394E-01  e=6.540E-06  Sus scrofa
  1ohv-assembly1_A  TM=9.334E-01  e=1.194E-05  Sus scrofa
  2jjf-assembly1_A-2  TM=9.370E-01  e=1.684E-03  Mycobacterium tuberculosis
  2cin-assembly1_A  TM=9.407E-01  e=1.925E-03  Mycobacterium tuberculosis H37Rv
  2jje-assembly1_A-2  TM=9.416E-01  e=2.689E-03  Mycobacterium tuberculosis

Solvent-accessible surface area (backbone atoms only — not comparable to full-atom values): 5987 Å² total; per-residue (Å²): 139,80,76,91,55,84,74,79,83,71,62,99,58,80,67,52,66,72,58,51,56,51,50,50,55,49,53,49,52,40,59,77,67,40,44,67,62,51,36,43,57,54,10,50,56,53,51,53,50,51,50,51,49,26,69,76,37,57,83,50,26,42,78,74,44,74,57,47,71,57,64,50,68,42,48,74,41,72,68,57,40,53,52,50,53,53,55,36,43,78,71,74,44,87,81,80,91,80,133

Radius of gyration: 20.51 Å; Cα contacts (8 Å, |Δi|>4): 70; chains: 1; bounding box: 57×25×40 Å